Protein AF-A0A956XNQ0-F1 (afdb_monomer_lite)

Foldseek 3Di:
DADPDPCRVVCPPWAAEEEEADVFQLQQVVCVVVQVRVVVVVHHYAAEYQYPDQQQVCVVQFDWAPLDPSFKIWAALRHDPVPPPPPDNRNVVNVCCCPVVVDTGTYIYGYNDDPVVVVVNVVSVCVVRVGPYYHYTYPD

Radius of gyration: 14.55 Å; chains: 1; bounding box: 33×26×43 Å

Structure (mmCIF, N/CA/C/O backbone):
data_AF-A0A956XNQ0-F1
#
_entry.id   AF-A0A956XNQ0-F1
#
loop_
_atom_site.group_PDB
_atom_site.id
_atom_site.type_symbol
_atom_site.label_atom_id
_atom_site.label_alt_id
_atom_site.label_comp_id
_atom_site.label_asym_id
_atom_site.label_entity_id
_atom_site.label_seq_id
_atom_site.pdbx_PDB_ins_code
_atom_site.Cartn_x
_atom_site.Cartn_y
_atom_site.Cartn_z
_atom_site.occupancy
_atom_site.B_iso_or_equiv
_atom_site.auth_seq_id
_atom_site.auth_comp_id
_atom_site.auth_asym_id
_atom_site.auth_atom_id
_atom_site.pdbx_PDB_model_num
ATOM 1 N N . MET A 1 1 ? -17.452 -11.637 11.130 1.00 64.81 1 MET A N 1
ATOM 2 C CA . MET A 1 1 ? -16.095 -12.210 11.296 1.00 64.81 1 MET A CA 1
ATOM 3 C C . MET A 1 1 ? -15.346 -11.335 12.304 1.00 64.81 1 MET A C 1
ATOM 5 O O . MET A 1 1 ? -15.755 -10.192 12.456 1.00 64.81 1 MET A O 1
ATOM 9 N N . GLN A 1 2 ? -14.355 -11.842 13.045 1.00 78.75 2 GLN A N 1
ATOM 10 C CA . GLN A 1 2 ? -13.576 -11.044 14.010 1.00 78.75 2 GLN A CA 1
ATOM 11 C C . GLN A 1 2 ? -12.084 -11.262 13.762 1.00 78.75 2 GLN A C 1
ATOM 13 O O . GLN A 1 2 ? -11.665 -12.387 13.481 1.00 78.75 2 GLN A O 1
ATOM 18 N N . LEU A 1 3 ? -11.287 -10.201 13.893 1.00 85.31 3 LEU A N 1
ATOM 19 C CA . LEU A 1 3 ? -9.837 -10.286 13.813 1.00 85.31 3 LEU A CA 1
ATOM 20 C C . LEU A 1 3 ? -9.285 -10.976 15.070 1.00 85.31 3 LEU A C 1
ATOM 22 O O . LEU A 1 3 ? -9.378 -10.449 16.177 1.00 85.31 3 LEU A O 1
ATOM 26 N N . ASN A 1 4 ? -8.693 -12.159 14.908 1.00 85.88 4 ASN A N 1
ATOM 27 C CA . ASN A 1 4 ? -8.096 -12.915 16.013 1.00 85.88 4 ASN A CA 1
ATOM 28 C C . ASN A 1 4 ? -6.640 -12.482 16.273 1.00 85.88 4 ASN A C 1
ATOM 30 O O . ASN A 1 4 ? -5.714 -13.286 16.188 1.00 85.88 4 ASN A O 1
ATOM 34 N N . LEU A 1 5 ? -6.436 -11.187 16.526 1.00 86.69 5 LEU A N 1
ATOM 35 C CA . LEU A 1 5 ? -5.132 -10.599 16.838 1.00 86.69 5 LEU A CA 1
ATOM 36 C C . LEU A 1 5 ? -5.194 -9.828 18.164 1.00 86.69 5 LEU A C 1
ATOM 38 O O . LEU A 1 5 ? -6.226 -9.225 18.468 1.00 86.69 5 LEU A O 1
ATOM 42 N N . PRO A 1 6 ? -4.086 -9.758 18.931 1.00 87.94 6 PRO A N 1
ATOM 43 C CA . PRO A 1 6 ? -4.048 -9.054 20.219 1.00 87.94 6 PRO A CA 1
ATOM 44 C C . PRO A 1 6 ? -4.276 -7.538 20.098 1.00 87.94 6 PRO A C 1
ATOM 46 O O . PRO A 1 6 ? -4.454 -6.860 21.105 1.00 87.94 6 PRO A O 1
ATOM 49 N N . ILE A 1 7 ? -4.320 -7.010 18.873 1.00 86.38 7 ILE A N 1
ATOM 50 C CA . ILE A 1 7 ? -4.606 -5.608 18.558 1.00 86.38 7 ILE A CA 1
ATOM 51 C C . ILE A 1 7 ? -6.083 -5.335 18.240 1.00 86.38 7 ILE A C 1
ATOM 53 O O . ILE A 1 7 ? -6.424 -4.188 17.991 1.00 86.38 7 ILE A O 1
ATOM 57 N N . ASN A 1 8 ? -6.974 -6.339 18.239 1.00 88.81 8 ASN A N 1
ATOM 58 C CA . ASN A 1 8 ? -8.366 -6.159 17.791 1.00 88.81 8 ASN A CA 1
ATOM 59 C C . ASN A 1 8 ? -9.101 -5.026 18.532 1.00 88.81 8 ASN A C 1
ATOM 61 O O . ASN A 1 8 ? -9.824 -4.258 17.910 1.00 88.81 8 ASN A O 1
ATOM 65 N N . HIS A 1 9 ? -8.865 -4.887 19.839 1.00 90.88 9 HIS A N 1
ATOM 66 C CA . HIS A 1 9 ? -9.449 -3.822 20.660 1.00 90.88 9 HIS A CA 1
ATOM 67 C C . HIS A 1 9 ? -8.988 -2.409 20.250 1.00 90.88 9 HIS A C 1
ATOM 69 O O . HIS A 1 9 ? -9.701 -1.437 20.468 1.00 90.88 9 HIS A O 1
ATOM 75 N N . LEU A 1 10 ? -7.811 -2.279 19.627 1.00 91.81 10 LEU A N 1
ATOM 76 C CA . LEU A 1 10 ? -7.302 -1.000 19.119 1.00 91.81 10 LEU A CA 1
ATOM 77 C C . LEU A 1 10 ? -7.986 -0.581 17.812 1.00 91.81 10 LEU A C 1
ATOM 79 O O . LEU A 1 10 ? -7.907 0.585 17.442 1.00 91.81 10 LEU A O 1
ATOM 83 N N . LEU A 1 11 ? -8.641 -1.521 17.123 1.00 92.94 11 LEU A N 1
ATOM 84 C CA . LEU A 1 11 ? -9.247 -1.313 15.807 1.00 92.94 11 LEU A CA 1
ATOM 85 C C . LEU A 1 11 ? -10.764 -1.086 15.866 1.00 92.94 11 LEU A C 1
ATOM 87 O O . LEU A 1 11 ? -11.403 -0.938 14.826 1.00 92.94 11 LEU A O 1
ATOM 91 N N . GLU A 1 12 ? -11.362 -1.073 17.062 1.00 91.44 12 GLU A N 1
ATOM 92 C CA . GLU A 1 12 ? -12.821 -0.983 17.239 1.00 91.44 12 GLU A CA 1
ATOM 93 C C . GLU A 1 12 ? -13.408 0.269 16.567 1.00 91.44 12 GLU A C 1
ATOM 95 O O . GLU A 1 12 ? -14.406 0.181 15.849 1.00 91.44 12 GLU A O 1
ATOM 100 N N . ASN A 1 13 ? -12.730 1.409 16.733 1.00 94.31 13 ASN A N 1
ATOM 101 C CA . ASN A 1 13 ? -13.150 2.713 16.212 1.00 94.31 13 ASN A CA 1
ATOM 102 C C . ASN A 1 13 ? -12.468 3.104 14.888 1.00 94.31 13 ASN A C 1
ATOM 104 O O . ASN A 1 13 ? -12.679 4.213 14.405 1.00 94.31 13 ASN A O 1
ATOM 108 N N . SER A 1 14 ? -11.629 2.234 14.323 1.00 96.12 14 SER A N 1
ATOM 109 C CA . SER A 1 14 ? -10.947 2.475 13.047 1.00 96.12 14 SER A CA 1
ATOM 110 C C . SER A 1 14 ? -11.924 2.326 11.891 1.00 96.12 14 SER A C 1
ATOM 112 O O . SER A 1 14 ? -12.624 1.321 11.846 1.00 96.12 14 SER A O 1
ATOM 114 N N . GLU A 1 15 ? -11.964 3.249 10.934 1.00 97.12 15 GLU A N 1
ATOM 115 C CA . GLU A 1 15 ? -12.881 3.179 9.785 1.00 97.12 15 GLU A CA 1
ATOM 116 C C . GLU A 1 15 ? -12.138 3.122 8.448 1.00 97.12 15 GLU A C 1
ATOM 118 O O . GLU A 1 15 ? -12.482 2.309 7.589 1.00 97.12 15 GLU A O 1
ATOM 123 N N . ASN A 1 16 ? -11.096 3.939 8.283 1.00 98.44 16 ASN A N 1
ATOM 124 C CA . ASN A 1 16 ? -10.249 3.994 7.094 1.00 98.44 16 ASN A CA 1
ATOM 125 C C . ASN A 1 16 ? -8.839 3.524 7.446 1.00 98.44 16 ASN A C 1
ATOM 127 O O . ASN A 1 16 ? -8.040 4.257 8.029 1.00 98.44 16 ASN A O 1
ATOM 131 N N . ILE A 1 17 ? -8.539 2.285 7.075 1.00 98.56 17 ILE A N 1
ATOM 132 C CA . ILE A 1 17 ? -7.354 1.559 7.520 1.00 98.56 17 ILE A CA 1
ATOM 133 C C . ILE A 1 17 ? -6.391 1.396 6.350 1.00 98.56 17 ILE A C 1
ATOM 135 O O . ILE A 1 17 ? -6.776 0.910 5.289 1.00 98.56 17 ILE A O 1
ATOM 139 N N . LEU A 1 18 ? -5.126 1.753 6.550 1.00 98.69 18 LEU A N 1
ATOM 140 C CA . LEU A 1 18 ? -4.042 1.437 5.627 1.00 98.69 18 LEU A CA 1
ATOM 141 C C . LEU A 1 18 ? -3.249 0.251 6.168 1.00 98.69 18 LEU A C 1
ATOM 143 O O . LEU A 1 18 ? -2.708 0.321 7.270 1.00 98.69 18 LEU A O 1
ATOM 147 N N . ILE A 1 19 ? -3.147 -0.820 5.386 1.00 98.00 19 ILE A N 1
ATOM 148 C CA . ILE A 1 19 ? -2.236 -1.934 5.659 1.00 98.00 19 ILE A CA 1
ATOM 149 C C . ILE A 1 19 ? -1.032 -1.776 4.736 1.00 98.00 19 ILE A C 1
ATOM 151 O O . ILE A 1 19 ? -1.190 -1.810 3.515 1.00 98.00 19 ILE A O 1
ATOM 155 N N . ALA A 1 20 ? 0.157 -1.596 5.306 1.00 98.12 20 ALA A N 1
ATOM 156 C CA . ALA A 1 20 ? 1.377 -1.361 4.544 1.00 98.12 20 ALA A CA 1
ATOM 157 C C . ALA A 1 20 ? 2.452 -2.415 4.836 1.00 98.12 20 ALA A C 1
ATOM 159 O O . ALA A 1 20 ? 2.805 -2.637 5.994 1.00 98.12 20 ALA A O 1
ATOM 160 N N . GLY A 1 21 ? 2.997 -3.029 3.783 1.00 97.50 21 GLY A N 1
ATOM 161 C CA . GLY A 1 21 ? 4.207 -3.849 3.880 1.00 97.50 21 GLY A CA 1
ATOM 162 C C . GLY A 1 21 ? 5.436 -2.981 4.178 1.00 97.50 21 GLY A C 1
ATOM 163 O O . GLY A 1 21 ? 5.703 -2.028 3.442 1.00 97.50 21 GLY A O 1
ATOM 164 N N . ALA A 1 22 ? 6.149 -3.266 5.270 1.00 94.12 22 ALA A N 1
ATOM 165 C CA . ALA A 1 22 ? 7.154 -2.374 5.853 1.00 94.12 22 ALA A CA 1
ATOM 166 C C . ALA A 1 22 ? 8.609 -2.749 5.520 1.00 94.12 22 ALA A C 1
ATOM 168 O O . ALA A 1 22 ? 9.438 -1.851 5.359 1.00 94.12 22 ALA A O 1
ATOM 169 N N . GLY A 1 23 ? 8.928 -4.037 5.389 1.00 87.75 23 GLY A N 1
ATOM 170 C CA . GLY A 1 23 ? 10.212 -4.526 4.876 1.00 87.75 23 GLY A CA 1
ATOM 171 C C . GLY A 1 23 ? 10.301 -4.410 3.354 1.00 87.75 23 GLY A C 1
ATOM 172 O O . GLY A 1 23 ? 11.385 -4.226 2.797 1.00 87.75 23 GLY A O 1
ATOM 173 N N . GLY A 1 24 ? 9.144 -4.408 2.695 1.00 86.25 24 GLY A N 1
ATOM 174 C CA . GLY A 1 24 ? 8.968 -4.217 1.266 1.00 86.25 24 GLY A CA 1
ATOM 175 C C . GLY A 1 24 ? 8.689 -5.533 0.580 1.00 86.25 24 GLY A C 1
ATOM 176 O O . GLY A 1 24 ? 7.900 -6.329 1.075 1.00 86.25 24 GLY A O 1
ATOM 177 N N . GLY A 1 25 ? 9.321 -5.816 -0.557 1.00 89.00 25 GLY A N 1
ATOM 178 C CA . GLY A 1 25 ? 9.278 -7.198 -1.014 1.00 89.00 25 GLY A CA 1
ATOM 179 C C . GLY A 1 25 ? 7.857 -7.661 -1.398 1.00 89.00 25 GLY A C 1
ATOM 180 O O . GLY A 1 25 ? 7.150 -7.014 -2.177 1.00 89.00 25 GLY A O 1
ATOM 181 N N . PHE A 1 26 ? 7.452 -8.768 -0.772 1.00 93.62 26 PHE A N 1
ATOM 182 C CA . PHE A 1 26 ? 6.113 -9.359 -0.818 1.00 93.62 26 PHE A CA 1
ATOM 183 C C . PHE A 1 26 ? 5.324 -9.147 0.491 1.00 93.62 26 PHE A C 1
ATOM 185 O O . PHE A 1 26 ? 4.292 -9.786 0.680 1.00 93.62 26 PHE A O 1
ATOM 192 N N . ASP A 1 27 ? 5.752 -8.257 1.387 1.00 95.56 27 ASP A N 1
ATOM 193 C CA . ASP A 1 27 ? 5.136 -8.084 2.713 1.00 95.56 27 ASP A CA 1
ATOM 194 C C . ASP A 1 27 ? 3.649 -7.732 2.650 1.00 95.56 27 ASP A C 1
ATOM 196 O O . ASP A 1 27 ? 2.857 -8.171 3.485 1.00 95.56 27 ASP A O 1
ATOM 2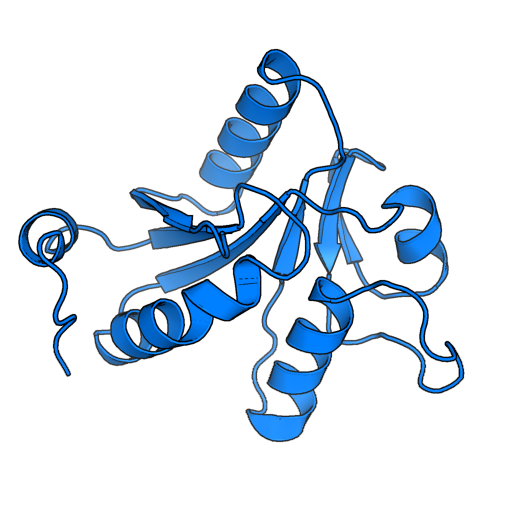00 N N . VAL A 1 28 ? 3.232 -6.992 1.618 1.00 95.69 28 VAL A N 1
ATOM 201 C CA . VAL A 1 28 ? 1.815 -6.677 1.382 1.00 95.69 28 VAL A CA 1
ATOM 202 C C . VAL A 1 28 ? 0.932 -7.935 1.309 1.00 95.69 28 VAL A C 1
ATOM 204 O O . VAL A 1 28 ? -0.221 -7.903 1.739 1.00 95.69 28 VAL A O 1
ATOM 207 N N . PHE A 1 29 ? 1.466 -9.075 0.848 1.00 96.56 29 PHE A N 1
ATOM 208 C CA . PHE A 1 29 ? 0.725 -10.340 0.791 1.00 96.56 29 PHE A CA 1
ATOM 209 C C . PHE A 1 29 ? 0.451 -10.916 2.181 1.00 96.56 29 PHE A C 1
ATOM 211 O O . PHE A 1 29 ? -0.615 -11.492 2.407 1.00 96.56 29 PHE A O 1
ATOM 218 N N . CYS A 1 30 ? 1.367 -10.725 3.132 1.00 94.81 30 CYS A N 1
ATOM 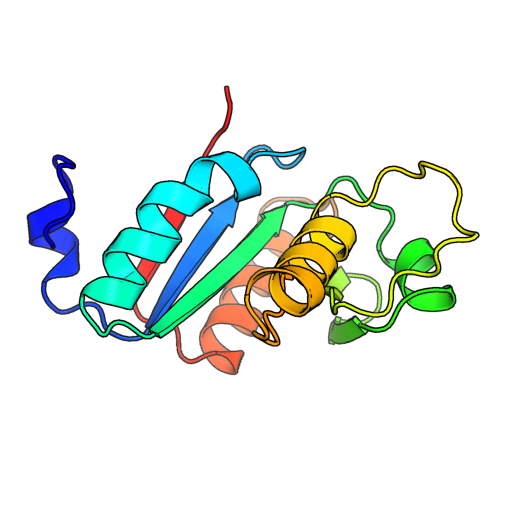219 C CA . CYS A 1 30 ? 1.180 -11.140 4.521 1.00 94.81 30 CYS A CA 1
ATOM 220 C C . CYS A 1 30 ? 0.012 -10.388 5.183 1.00 94.81 30 CYS A C 1
ATOM 222 O O . CYS A 1 30 ? -0.625 -10.911 6.096 1.00 94.81 30 CYS A O 1
ATOM 224 N N . GLY A 1 31 ? -0.319 -9.191 4.686 1.00 95.00 31 GLY A N 1
ATOM 225 C CA . GLY A 1 31 ? -1.460 -8.396 5.136 1.00 95.00 31 GLY A CA 1
ATOM 226 C C . GLY A 1 31 ? -2.824 -8.863 4.612 1.00 95.00 31 GLY A C 1
ATOM 227 O O . GLY A 1 31 ? -3.846 -8.444 5.154 1.00 95.00 31 GLY A O 1
ATOM 228 N N . LEU A 1 32 ? -2.885 -9.737 3.599 1.00 96.31 32 LEU A N 1
ATOM 229 C CA . LEU A 1 32 ? -4.148 -10.098 2.937 1.00 96.31 32 LEU A CA 1
ATOM 230 C C . LEU A 1 32 ? -5.195 -10.745 3.861 1.00 96.31 32 LEU A C 1
ATOM 232 O O . LEU A 1 32 ? -6.358 -10.346 3.787 1.00 96.31 32 LEU A O 1
ATOM 236 N N . PRO A 1 33 ? -4.856 -11.681 4.772 1.00 95.00 33 PRO A N 1
ATOM 237 C CA . PRO A 1 33 ? -5.847 -12.220 5.705 1.00 95.00 33 PRO A CA 1
ATOM 238 C C . PRO A 1 33 ? -6.481 -11.136 6.593 1.00 95.00 33 PRO A C 1
ATOM 240 O O . PRO A 1 33 ? -7.683 -11.173 6.861 1.00 95.00 33 PRO A O 1
ATOM 243 N N . ILE A 1 34 ? -5.686 -10.145 7.013 1.00 95.12 34 ILE A N 1
ATOM 244 C CA . ILE A 1 34 ? -6.146 -9.001 7.813 1.00 95.12 34 ILE A CA 1
ATOM 245 C C . ILE A 1 34 ? -7.022 -8.086 6.952 1.00 95.12 34 ILE A C 1
ATOM 247 O O . ILE A 1 34 ? -8.110 -7.714 7.385 1.00 95.12 34 ILE A O 1
ATOM 251 N N . TYR A 1 35 ? -6.590 -7.790 5.721 1.00 97.31 35 TYR A N 1
ATOM 252 C CA . TYR A 1 35 ? -7.348 -7.012 4.739 1.00 97.31 35 TYR A CA 1
ATOM 253 C C . TYR A 1 35 ? -8.760 -7.568 4.543 1.00 97.31 35 TYR A C 1
ATOM 255 O O . TYR A 1 35 ? -9.737 -6.844 4.729 1.00 97.31 35 TYR A O 1
ATOM 263 N N . PHE A 1 36 ? -8.878 -8.863 4.233 1.00 96.62 36 PHE A N 1
ATOM 264 C CA . PHE A 1 36 ? -10.178 -9.495 4.009 1.00 96.62 36 PHE A CA 1
ATOM 265 C C . PHE A 1 36 ? -11.036 -9.500 5.271 1.00 96.62 36 PHE A C 1
ATOM 267 O O . PHE A 1 36 ? -12.208 -9.147 5.209 1.00 96.62 36 PHE A O 1
ATOM 274 N N . THR A 1 37 ? -10.448 -9.817 6.428 1.00 95.88 37 THR A N 1
ATOM 275 C CA . THR A 1 37 ? -11.194 -9.841 7.694 1.00 95.88 37 THR A CA 1
ATOM 276 C C . THR A 1 37 ? -11.759 -8.461 8.042 1.00 95.88 37 THR A C 1
ATOM 278 O O . THR A 1 37 ? -12.918 -8.356 8.433 1.00 95.88 37 THR A O 1
ATOM 281 N N . LEU A 1 38 ? -10.973 -7.392 7.875 1.00 96.12 38 LEU A N 1
ATOM 282 C CA . LEU A 1 38 ? -11.416 -6.021 8.149 1.00 96.12 38 LEU A CA 1
ATOM 283 C C . LEU A 1 38 ? -12.460 -5.532 7.130 1.00 96.12 38 LEU A C 1
ATOM 285 O O . LEU A 1 38 ? -13.423 -4.870 7.518 1.00 96.12 38 LEU A O 1
ATOM 289 N N . ARG A 1 39 ? -12.328 -5.908 5.851 1.00 96.62 39 ARG A N 1
ATOM 290 C CA . ARG A 1 39 ? -13.346 -5.651 4.814 1.00 96.62 39 ARG A CA 1
ATOM 291 C C . ARG A 1 39 ? -14.670 -6.346 5.141 1.00 96.62 39 ARG A C 1
ATOM 293 O O . ARG A 1 39 ? -15.715 -5.705 5.088 1.00 96.62 39 ARG A O 1
ATOM 300 N N . ASP A 1 40 ? -14.629 -7.608 5.567 1.00 95.44 40 ASP A N 1
ATOM 301 C CA . ASP A 1 40 ? -15.810 -8.372 6.001 1.00 95.44 40 ASP A CA 1
ATOM 302 C C . ASP A 1 40 ? -16.452 -7.803 7.280 1.00 95.44 40 ASP A C 1
ATOM 304 O O . ASP A 1 40 ? -17.626 -8.049 7.563 1.00 95.44 40 ASP A O 1
ATOM 308 N N . MET A 1 41 ? -15.692 -7.034 8.064 1.00 94.12 41 MET A N 1
ATOM 309 C CA . MET A 1 41 ? -16.185 -6.257 9.206 1.00 94.12 41 MET A CA 1
ATOM 310 C C . MET A 1 41 ? -16.769 -4.891 8.799 1.00 94.12 41 MET A C 1
ATOM 312 O O . MET A 1 41 ? -17.195 -4.135 9.669 1.00 94.12 41 MET A O 1
ATOM 316 N N . GLY A 1 42 ? -16.811 -4.571 7.502 1.00 95.81 42 GLY A N 1
ATOM 317 C CA . GLY A 1 42 ? -17.376 -3.331 6.967 1.00 95.81 42 GLY A CA 1
ATOM 318 C C . GLY A 1 42 ? -16.426 -2.133 6.979 1.00 95.81 42 GLY A C 1
ATOM 319 O O . GLY A 1 42 ? -16.871 -1.021 6.703 1.00 95.81 42 GLY A O 1
ATOM 320 N N . LYS A 1 43 ? -15.137 -2.332 7.283 1.00 97.00 43 LYS A N 1
ATOM 321 C CA . LYS A 1 43 ? -14.140 -1.253 7.304 1.00 97.00 43 LYS A CA 1
ATOM 322 C C . LYS A 1 43 ? -13.666 -0.911 5.887 1.00 97.00 43 LYS A C 1
ATOM 324 O O . LYS A 1 43 ? -13.630 -1.770 4.999 1.00 97.00 43 LYS A O 1
ATOM 329 N N . ASN A 1 44 ? -13.259 0.339 5.674 1.00 98.19 44 ASN A N 1
ATOM 330 C CA . ASN A 1 44 ? -12.605 0.756 4.438 1.00 98.19 44 ASN A CA 1
ATOM 331 C C . ASN A 1 44 ? -11.105 0.472 4.545 1.00 98.19 44 ASN A C 1
ATOM 333 O O . ASN A 1 44 ? -10.418 1.070 5.370 1.00 98.19 44 ASN A O 1
ATOM 337 N N . VAL A 1 45 ? -10.592 -0.454 3.735 1.00 98.44 45 VAL A N 1
ATOM 338 C CA . VAL A 1 45 ? -9.213 -0.938 3.864 1.00 98.44 45 VAL A CA 1
ATOM 339 C C . VAL A 1 45 ? -8.447 -0.692 2.574 1.00 98.44 45 VAL A C 1
ATOM 341 O O . VAL A 1 45 ? -8.886 -1.087 1.495 1.00 98.44 45 VAL A O 1
ATOM 344 N N . HIS A 1 46 ? -7.282 -0.075 2.714 1.00 98.75 46 HIS A N 1
ATOM 345 C CA . HIS A 1 46 ? -6.345 0.248 1.646 1.00 98.75 46 HIS A CA 1
ATOM 346 C C . HIS A 1 46 ? -5.066 -0.564 1.816 1.00 98.75 46 HIS A C 1
ATOM 348 O O . HIS A 1 46 ? -4.687 -0.920 2.934 1.00 98.75 46 HIS A O 1
ATOM 354 N N . LEU A 1 47 ? -4.387 -0.835 0.706 1.00 98.69 47 LEU A N 1
ATOM 355 C CA . LEU A 1 47 ? -3.136 -1.585 0.686 1.00 98.69 47 LEU A CA 1
ATOM 356 C C . LEU A 1 47 ? -1.994 -0.688 0.217 1.00 98.69 47 LEU A C 1
ATOM 358 O O . LEU A 1 47 ? -2.144 0.063 -0.749 1.00 98.69 47 LEU A O 1
ATOM 362 N N . ALA A 1 48 ? -0.848 -0.800 0.881 1.00 98.38 48 ALA A N 1
ATOM 363 C CA . ALA A 1 48 ? 0.401 -0.191 0.461 1.00 98.38 48 ALA A CA 1
ATOM 364 C C . ALA A 1 48 ? 1.595 -1.140 0.640 1.00 98.38 48 ALA A C 1
ATOM 366 O O . ALA A 1 48 ? 1.524 -2.139 1.355 1.00 98.38 48 ALA A O 1
ATOM 367 N N . ASN A 1 49 ? 2.716 -0.811 0.007 1.00 97.62 49 ASN A N 1
ATOM 368 C CA . ASN A 1 49 ? 3.969 -1.536 0.149 1.00 97.62 49 ASN A CA 1
ATOM 369 C C . ASN A 1 49 ? 5.161 -0.582 0.039 1.00 97.62 49 ASN A C 1
ATOM 371 O O . ASN A 1 49 ? 5.174 0.325 -0.800 1.00 97.62 49 ASN A O 1
ATOM 375 N N . TYR A 1 50 ? 6.193 -0.810 0.847 1.00 96.69 50 TYR A N 1
ATOM 376 C CA . TYR A 1 50 ? 7.506 -0.219 0.617 1.00 96.69 50 TYR A CA 1
ATOM 377 C C . TYR A 1 50 ? 8.169 -0.914 -0.578 1.00 96.69 50 TYR A C 1
ATOM 379 O O . TYR A 1 50 ? 8.788 -1.967 -0.460 1.00 96.69 50 TYR A O 1
ATOM 387 N N . SER A 1 51 ? 7.963 -0.385 -1.779 1.00 95.06 51 SER A N 1
ATOM 388 C CA . SER A 1 51 ? 8.163 -1.177 -2.985 1.00 95.06 51 SER A CA 1
ATOM 389 C C . SER A 1 51 ? 9.637 -1.370 -3.332 1.00 95.06 51 SER A C 1
ATOM 391 O O . SER A 1 51 ? 10.461 -0.454 -3.269 1.00 95.06 51 SER A O 1
ATOM 393 N N . PHE A 1 52 ? 9.963 -2.587 -3.765 1.00 94.06 52 PHE A N 1
ATOM 394 C CA . PHE A 1 52 ? 11.242 -2.894 -4.413 1.00 94.06 52 PHE A CA 1
ATOM 395 C C . PHE A 1 52 ? 11.159 -2.769 -5.937 1.00 94.06 52 PHE A C 1
ATOM 397 O O . PHE A 1 52 ? 12.184 -2.834 -6.618 1.00 94.06 52 PHE A O 1
ATOM 404 N N . SER A 1 53 ? 9.952 -2.582 -6.470 1.00 92.12 53 SER A N 1
ATOM 405 C CA . SER A 1 53 ? 9.727 -2.336 -7.885 1.00 92.12 53 SER A CA 1
ATOM 406 C C . SER A 1 53 ? 10.302 -0.959 -8.258 1.00 92.12 53 SER A C 1
ATOM 408 O O . SER A 1 53 ? 10.146 0.003 -7.504 1.00 92.12 53 SER A O 1
ATOM 410 N N . PRO A 1 54 ? 10.975 -0.811 -9.409 1.00 89.94 54 PRO A N 1
ATOM 411 C CA . PRO A 1 54 ? 11.432 0.495 -9.873 1.00 89.94 54 PRO A CA 1
ATOM 412 C C . PRO A 1 54 ? 10.232 1.331 -10.350 1.00 89.94 54 PRO A C 1
ATOM 414 O O . PRO A 1 54 ? 9.790 1.173 -11.488 1.00 89.94 54 PRO A O 1
ATOM 417 N N . LEU A 1 55 ? 9.705 2.207 -9.481 1.00 91.31 55 LEU A N 1
ATOM 418 C CA . LEU A 1 55 ? 8.460 2.971 -9.696 1.00 91.31 55 LEU A CA 1
ATOM 419 C C . LEU A 1 55 ? 8.418 3.727 -11.031 1.00 91.31 55 LEU A C 1
ATOM 421 O O . LEU A 1 55 ? 7.414 3.666 -11.739 1.00 91.31 55 LEU A O 1
ATOM 425 N N . GLU A 1 56 ? 9.508 4.395 -11.407 1.00 87.06 56 GLU A N 1
ATOM 426 C CA . GLU A 1 56 ? 9.602 5.092 -12.697 1.00 87.06 56 GLU A CA 1
ATOM 427 C C . GLU A 1 56 ? 9.387 4.132 -13.868 1.00 87.06 56 GLU A C 1
ATOM 429 O O . GLU A 1 56 ? 8.626 4.416 -14.784 1.00 87.06 56 GLU A O 1
ATOM 434 N N . ILE A 1 57 ? 10.019 2.960 -13.809 1.00 86.44 57 ILE A N 1
ATOM 435 C CA . ILE A 1 57 ? 9.993 1.964 -14.875 1.00 86.44 57 ILE A CA 1
ATOM 436 C C . ILE A 1 57 ? 8.594 1.343 -14.982 1.00 86.44 57 ILE A C 1
ATOM 438 O O . ILE A 1 57 ? 8.047 1.309 -16.081 1.00 86.44 57 ILE A O 1
ATOM 442 N N . VAL A 1 58 ? 7.987 0.911 -13.867 1.00 87.81 58 VAL A N 1
ATOM 443 C CA . VAL A 1 58 ? 6.634 0.307 -13.877 1.00 87.81 58 VAL A CA 1
ATOM 444 C C . VAL A 1 58 ? 5.562 1.271 -14.379 1.00 87.81 58 VAL A C 1
ATOM 446 O O . VAL A 1 58 ? 4.640 0.846 -15.076 1.00 87.81 58 VAL A O 1
ATOM 449 N N . SER A 1 59 ? 5.715 2.569 -14.112 1.00 86.00 59 SER A N 1
ATOM 450 C CA . SER A 1 59 ? 4.758 3.596 -14.539 1.00 86.00 59 SER A CA 1
ATOM 451 C C . SER A 1 59 ? 4.722 3.793 -16.063 1.00 86.00 59 SER A C 1
ATOM 453 O O . SER A 1 59 ? 3.731 4.287 -16.588 1.00 86.00 59 SER A O 1
ATOM 455 N N . TYR A 1 60 ? 5.761 3.376 -16.802 1.00 85.56 60 TYR A N 1
ATOM 456 C CA . TYR A 1 60 ? 5.782 3.474 -18.270 1.00 85.56 60 TYR A CA 1
ATOM 457 C C . TYR A 1 60 ? 4.966 2.394 -18.986 1.00 85.56 60 TYR A C 1
ATOM 459 O O . TYR A 1 60 ? 4.594 2.583 -20.145 1.00 85.56 60 TYR A O 1
ATOM 467 N N . TYR A 1 61 ? 4.736 1.242 -18.356 1.00 83.06 61 TYR A N 1
ATOM 468 C CA . TYR A 1 61 ? 4.110 0.088 -19.017 1.00 83.06 61 TYR A CA 1
ATOM 469 C C . TYR A 1 61 ? 2.952 -0.531 -18.240 1.00 83.06 61 TYR A C 1
ATOM 471 O O . TYR A 1 61 ? 2.429 -1.561 -18.664 1.00 83.06 61 TYR A O 1
ATOM 479 N N . SER A 1 62 ? 2.550 0.063 -17.121 1.00 86.94 62 SER A N 1
ATOM 480 C CA . SER A 1 62 ? 1.371 -0.348 -16.368 1.00 86.94 62 SER A CA 1
ATOM 481 C C . SER A 1 62 ? 0.516 0.856 -16.008 1.00 86.94 62 SER A C 1
ATOM 483 O O . SER A 1 62 ? 0.995 1.988 -15.964 1.00 86.94 62 SER A O 1
ATOM 485 N N . GLU A 1 63 ? -0.769 0.606 -15.781 1.00 90.06 63 GLU A N 1
ATOM 486 C CA . GLU A 1 63 ? -1.670 1.636 -15.284 1.00 90.06 63 GLU A CA 1
ATOM 487 C C . GLU A 1 63 ? -1.363 1.927 -13.810 1.00 90.06 63 GLU A C 1
ATOM 489 O O . GLU A 1 63 ? -1.368 1.019 -12.972 1.00 90.06 63 GLU A O 1
ATOM 494 N N . VAL A 1 64 ? -1.108 3.199 -13.503 1.00 93.31 64 VAL A N 1
ATOM 495 C CA . VAL A 1 64 ? -0.833 3.665 -12.144 1.00 93.31 64 VAL A CA 1
ATOM 496 C C . VAL A 1 64 ? -1.580 4.962 -11.843 1.00 93.31 64 VAL A C 1
ATOM 498 O O . VAL A 1 64 ? -1.735 5.816 -12.716 1.00 93.31 64 VAL A O 1
ATOM 501 N N . ASP A 1 65 ? -2.004 5.130 -10.594 1.00 95.62 65 ASP A N 1
ATOM 502 C CA . ASP A 1 65 ? -2.322 6.445 -10.036 1.00 95.62 65 ASP A CA 1
ATOM 503 C C . ASP A 1 65 ? -1.033 7.105 -9.545 1.00 95.62 65 ASP A C 1
ATOM 505 O O . ASP A 1 65 ? -0.187 6.448 -8.943 1.00 95.62 65 ASP A O 1
ATOM 509 N N . VAL A 1 66 ? -0.870 8.408 -9.760 1.00 95.75 66 VAL A N 1
ATOM 510 C CA . VAL A 1 66 ? 0.330 9.137 -9.328 1.00 95.75 66 VAL A CA 1
ATOM 511 C C . VAL A 1 66 ? -0.060 10.158 -8.273 1.00 95.75 66 VAL A C 1
ATOM 513 O O . VAL A 1 66 ? -0.814 11.085 -8.558 1.00 95.75 66 VAL A O 1
ATOM 516 N N . LEU A 1 67 ? 0.477 10.000 -7.062 1.00 95.88 67 LEU A N 1
ATOM 517 C CA . LEU A 1 67 ? 0.333 10.987 -5.990 1.00 95.88 67 LEU A CA 1
ATOM 518 C C . LEU A 1 67 ? 1.608 11.829 -5.841 1.00 95.88 67 LEU A C 1
ATOM 520 O O . LEU A 1 67 ? 1.533 13.030 -5.595 1.00 95.88 67 LEU A O 1
ATOM 524 N N . ARG A 1 68 ? 2.778 11.222 -6.079 1.00 94.56 68 ARG A N 1
ATOM 525 C CA . ARG A 1 68 ? 4.062 11.915 -6.231 1.00 94.56 68 ARG A CA 1
ATOM 526 C C . ARG A 1 68 ? 4.882 11.232 -7.317 1.00 94.56 68 ARG A C 1
ATOM 528 O O . ARG A 1 68 ? 5.174 10.041 -7.208 1.00 94.56 68 ARG A O 1
ATOM 535 N N . ASP A 1 69 ? 5.246 11.991 -8.344 1.00 91.69 69 ASP A N 1
ATOM 536 C CA . ASP A 1 69 ? 5.917 11.469 -9.537 1.00 91.69 69 ASP A CA 1
ATOM 537 C C . ASP A 1 69 ? 7.167 10.646 -9.186 1.00 91.69 69 ASP A C 1
ATOM 539 O O . ASP A 1 69 ? 8.008 11.092 -8.404 1.00 91.69 69 ASP A O 1
ATOM 543 N N . GLY A 1 70 ? 7.219 9.409 -9.691 1.00 88.38 70 GLY A N 1
ATOM 544 C CA . GLY A 1 70 ? 8.285 8.428 -9.438 1.00 88.38 70 GLY A CA 1
ATOM 545 C C . GLY A 1 70 ? 8.465 7.956 -7.984 1.00 88.38 70 GLY A C 1
ATOM 546 O O . GLY A 1 70 ? 9.338 7.129 -7.723 1.00 88.38 70 GLY A O 1
ATOM 547 N N . LEU A 1 71 ? 7.671 8.454 -7.031 1.00 94.69 71 LEU A N 1
ATOM 548 C CA . LEU A 1 71 ? 7.960 8.343 -5.595 1.00 94.69 71 LEU A CA 1
ATOM 549 C C . LEU A 1 71 ? 6.821 7.747 -4.761 1.00 94.69 71 LEU A C 1
ATOM 551 O O . LEU A 1 71 ? 7.083 7.014 -3.806 1.00 94.69 71 LEU A O 1
ATOM 555 N N . LEU A 1 72 ? 5.574 8.058 -5.114 1.00 97.25 72 LEU A N 1
ATOM 556 C CA . LEU A 1 72 ? 4.373 7.521 -4.485 1.00 97.25 72 LEU A CA 1
ATOM 557 C C . LEU A 1 72 ? 3.303 7.317 -5.554 1.00 97.25 72 LEU A C 1
ATOM 559 O O . LEU A 1 72 ? 2.706 8.279 -6.047 1.00 97.25 72 LEU A O 1
ATOM 563 N N . VAL A 1 73 ? 3.080 6.058 -5.918 1.00 97.19 73 VAL A N 1
ATOM 564 C CA . VAL A 1 73 ? 2.170 5.680 -7.006 1.00 97.19 73 VAL A CA 1
ATOM 565 C C . VAL A 1 73 ? 1.290 4.503 -6.587 1.00 97.19 73 VAL A C 1
ATOM 567 O O . VAL A 1 73 ? 1.687 3.698 -5.752 1.00 97.19 73 VAL A O 1
ATOM 570 N N . GLY A 1 74 ? 0.089 4.396 -7.138 1.00 97.19 74 GLY A N 1
ATOM 571 C CA . GLY A 1 74 ? -0.853 3.311 -6.895 1.00 97.19 74 GLY A CA 1
ATOM 572 C C . GLY A 1 74 ? -0.906 2.364 -8.082 1.00 97.19 74 GLY A C 1
ATOM 573 O O . GLY A 1 74 ? -1.361 2.759 -9.148 1.00 97.19 74 GLY A O 1
ATOM 574 N N . ALA A 1 75 ? -0.463 1.120 -7.918 1.00 95.75 75 ALA A N 1
ATOM 575 C CA . ALA A 1 75 ? -0.555 0.110 -8.966 1.00 95.75 75 ALA A CA 1
ATOM 576 C C . ALA A 1 75 ? -2.014 -0.306 -9.209 1.00 95.75 75 ALA A C 1
ATOM 578 O O . ALA A 1 75 ? -2.736 -0.604 -8.251 1.00 95.75 75 ALA A O 1
ATOM 579 N N . LYS A 1 76 ? -2.419 -0.368 -10.484 1.00 95.44 76 LYS A N 1
ATOM 580 C CA . LYS A 1 76 ? -3.717 -0.892 -10.932 1.00 95.44 76 LYS A CA 1
ATOM 581 C C . LYS A 1 76 ? -3.569 -2.195 -11.720 1.00 95.44 76 LYS A C 1
ATOM 583 O O . LYS A 1 76 ? -2.470 -2.626 -12.067 1.00 95.44 76 LYS A O 1
ATOM 588 N N . ALA A 1 77 ? -4.704 -2.810 -12.047 1.00 90.94 77 ALA A N 1
ATOM 589 C CA . ALA A 1 77 ? -4.791 -4.114 -12.699 1.00 90.94 77 ALA A CA 1
ATOM 590 C C . ALA A 1 77 ? -4.213 -4.176 -14.131 1.00 90.94 77 ALA A C 1
ATOM 592 O O . ALA A 1 77 ? -4.057 -5.269 -14.678 1.00 90.94 77 ALA A O 1
ATOM 593 N N . GLY A 1 78 ? -3.873 -3.035 -14.741 1.00 86.88 78 GLY A N 1
ATOM 594 C CA . GLY A 1 78 ? -3.382 -2.904 -16.117 1.00 86.88 78 GLY A CA 1
ATOM 595 C C . GLY A 1 78 ? -1.949 -3.398 -16.364 1.00 86.88 78 GLY A C 1
ATOM 596 O O . GLY A 1 78 ? -1.195 -2.728 -17.066 1.00 86.88 78 GLY A O 1
ATOM 597 N N . VAL A 1 79 ? -1.547 -4.543 -15.802 1.00 84.44 79 VAL A N 1
ATOM 598 C CA . VAL A 1 79 ? -0.226 -5.153 -16.038 1.00 84.44 79 VAL A CA 1
ATOM 599 C C . VAL A 1 79 ? -0.260 -6.021 -17.307 1.00 84.44 79 VAL A C 1
ATOM 601 O O . VAL A 1 79 ? -0.953 -7.047 -17.320 1.00 84.44 79 VAL A O 1
ATOM 604 N N . PRO A 1 80 ? 0.495 -5.686 -18.376 1.00 80.38 80 PRO A N 1
ATOM 605 C CA . PRO A 1 80 ? 0.446 -6.430 -19.633 1.00 80.38 80 PRO A CA 1
ATOM 606 C C . PRO A 1 80 ? 0.908 -7.884 -19.475 1.00 80.38 80 PRO A C 1
ATOM 608 O O . PRO A 1 80 ? 1.989 -8.142 -18.959 1.00 80.38 80 PRO A O 1
ATOM 611 N N . TYR A 1 81 ? 0.167 -8.850 -20.028 1.00 72.94 81 TYR A N 1
ATOM 612 C CA . TYR A 1 81 ? 0.559 -10.273 -20.015 1.00 72.94 81 TYR A CA 1
ATOM 613 C C . TYR A 1 81 ? 1.907 -10.563 -20.692 1.00 72.94 81 TYR A C 1
ATOM 615 O O . TYR A 1 81 ? 2.577 -11.533 -20.355 1.00 72.94 81 TYR A O 1
ATOM 623 N N . LYS A 1 82 ? 2.311 -9.724 -21.655 1.00 71.44 82 LYS A N 1
ATOM 624 C CA . LYS A 1 82 ? 3.612 -9.835 -22.333 1.00 71.44 82 LYS A CA 1
ATOM 625 C C . LYS A 1 82 ? 4.775 -9.338 -21.471 1.00 71.44 82 LYS A C 1
ATOM 627 O O . LYS A 1 82 ? 5.926 -9.577 -21.833 1.00 71.44 82 LYS A O 1
ATOM 632 N N . PHE A 1 83 ? 4.493 -8.648 -20.363 1.00 67.81 83 PHE A N 1
ATOM 633 C CA . PHE A 1 83 ? 5.501 -8.262 -19.389 1.00 67.81 83 PHE A CA 1
ATOM 634 C C . PHE A 1 83 ? 5.907 -9.514 -18.605 1.00 67.81 83 PHE A C 1
ATOM 636 O O . PHE A 1 83 ? 5.276 -9.929 -17.637 1.00 67.81 83 PHE A O 1
ATOM 643 N N . ASN A 1 84 ? 6.914 -10.197 -19.137 1.00 55.91 84 ASN A N 1
ATOM 644 C CA . ASN A 1 84 ? 7.318 -11.524 -18.712 1.00 55.91 84 ASN A CA 1
ATOM 645 C C . ASN A 1 84 ? 8.036 -11.431 -17.351 1.00 55.91 84 ASN A C 1
ATOM 647 O O . ASN A 1 84 ? 9.189 -11.018 -17.300 1.00 55.91 84 ASN A O 1
ATOM 651 N N . HIS A 1 85 ? 7.365 -11.820 -16.263 1.00 59.94 85 HIS A N 1
ATOM 652 C CA . HIS A 1 85 ? 7.969 -12.172 -14.963 1.00 59.94 85 HIS A CA 1
ATOM 653 C C . HIS A 1 85 ? 8.848 -11.102 -14.278 1.00 59.94 85 HIS A C 1
ATOM 655 O O . HIS A 1 85 ? 9.650 -11.435 -13.405 1.00 59.94 85 HIS A O 1
ATOM 661 N N . GLY A 1 86 ? 8.712 -9.822 -14.635 1.00 76.75 86 GLY A N 1
ATOM 662 C CA . GLY A 1 86 ? 9.399 -8.748 -13.919 1.00 76.75 86 GLY A CA 1
ATOM 663 C C . GLY A 1 86 ? 8.903 -8.641 -12.476 1.00 76.75 86 GLY A C 1
ATOM 664 O O . GLY A 1 86 ? 7.737 -8.922 -12.195 1.00 76.75 86 GLY A O 1
ATOM 665 N N . TYR A 1 87 ? 9.788 -8.242 -11.566 1.00 88.38 87 TYR A N 1
ATOM 666 C CA . TYR A 1 87 ? 9.448 -8.010 -10.167 1.00 88.38 87 TYR A CA 1
ATOM 667 C C . TYR A 1 87 ? 8.442 -6.850 -10.064 1.00 88.38 87 TYR A C 1
ATOM 669 O O . TYR A 1 87 ? 8.828 -5.692 -10.211 1.00 88.38 87 TYR A O 1
ATOM 677 N N . PHE A 1 88 ? 7.157 -7.172 -9.878 1.00 92.44 88 PHE A N 1
ATOM 678 C CA . PHE A 1 88 ? 6.085 -6.190 -9.687 1.00 92.44 88 PHE A CA 1
ATOM 679 C C . PHE A 1 88 ? 4.906 -6.762 -8.868 1.00 92.44 88 PHE A C 1
ATOM 681 O O . PHE A 1 88 ? 3.783 -6.870 -9.375 1.00 92.44 88 PHE A O 1
ATOM 688 N N . PRO A 1 89 ? 5.160 -7.212 -7.622 1.00 94.12 89 PRO A N 1
ATOM 689 C CA . PRO A 1 89 ? 4.156 -7.866 -6.784 1.00 94.12 89 PRO A CA 1
ATOM 690 C C . PRO A 1 89 ? 2.856 -7.069 -6.652 1.00 94.12 89 PRO A C 1
ATOM 692 O O . PRO A 1 89 ? 1.773 -7.647 -6.695 1.00 94.12 89 PRO A O 1
ATOM 695 N N . GLU A 1 90 ? 2.959 -5.750 -6.527 1.00 95.94 90 GLU A N 1
ATOM 696 C CA . GLU A 1 90 ? 1.828 -4.858 -6.288 1.00 95.94 90 GLU A CA 1
ATOM 697 C C . GLU A 1 90 ? 0.878 -4.798 -7.489 1.00 95.94 90 GLU A C 1
ATOM 699 O O . GLU A 1 90 ? -0.336 -4.943 -7.332 1.00 95.94 90 GLU A O 1
ATOM 704 N N . GLY A 1 91 ? 1.422 -4.674 -8.703 1.00 94.94 91 GLY A N 1
ATOM 705 C CA . GLY A 1 91 ? 0.626 -4.703 -9.929 1.00 94.94 91 GLY A CA 1
ATOM 706 C C . GLY A 1 91 ? -0.033 -6.060 -10.167 1.00 94.94 91 GLY A C 1
ATOM 707 O O . GLY A 1 91 ? -1.209 -6.123 -10.528 1.00 94.94 91 GLY A O 1
ATOM 708 N N . TYR A 1 92 ? 0.681 -7.164 -9.915 1.00 94.44 92 TYR A N 1
ATOM 709 C CA . TYR A 1 92 ? 0.085 -8.498 -10.033 1.00 94.44 92 TYR A CA 1
ATOM 710 C C . TYR A 1 92 ? -0.999 -8.754 -8.989 1.00 94.44 92 TYR A C 1
ATOM 712 O O . TYR A 1 92 ? -1.991 -9.407 -9.309 1.00 94.44 92 TYR A O 1
ATOM 720 N N . LEU A 1 93 ? -0.841 -8.228 -7.773 1.00 96.31 93 LEU A N 1
ATOM 721 C CA . LEU A 1 93 ? -1.869 -8.304 -6.742 1.00 96.31 93 LEU A CA 1
ATOM 722 C C . LEU A 1 93 ? -3.119 -7.517 -7.155 1.00 96.31 93 LEU A C 1
ATOM 724 O O . LEU A 1 93 ? -4.219 -8.062 -7.093 1.00 96.31 93 LEU A O 1
ATOM 728 N N . SER A 1 94 ? -2.958 -6.286 -7.652 1.00 96.94 94 SER A N 1
ATOM 729 C CA . SER A 1 94 ? -4.076 -5.494 -8.187 1.00 96.94 94 SER A CA 1
ATOM 730 C C . SER A 1 94 ? -4.786 -6.214 -9.342 1.00 96.94 94 SER A C 1
ATOM 732 O O . SER A 1 94 ? -6.014 -6.310 -9.370 1.00 96.94 94 SER A O 1
ATOM 734 N N . ARG A 1 95 ? -4.022 -6.817 -10.263 1.00 95.06 95 ARG A N 1
ATOM 735 C CA . ARG A 1 95 ? -4.581 -7.625 -11.356 1.00 95.06 95 ARG A CA 1
ATOM 736 C C . ARG A 1 95 ? -5.340 -8.846 -10.843 1.00 95.06 95 ARG A C 1
ATOM 738 O O . ARG A 1 95 ? -6.429 -9.124 -11.333 1.00 95.06 95 ARG A O 1
ATOM 745 N N . TRP A 1 96 ? -4.803 -9.555 -9.852 1.00 96.50 96 TRP A N 1
ATOM 746 C CA . TRP A 1 96 ? -5.479 -10.700 -9.242 1.00 96.50 96 TRP A CA 1
ATOM 747 C C . TRP A 1 96 ? -6.811 -10.296 -8.597 1.00 96.50 96 TRP A C 1
ATOM 749 O O . TRP A 1 96 ? -7.806 -10.991 -8.799 1.00 96.50 96 TRP A O 1
ATOM 759 N N . PHE A 1 97 ? -6.872 -9.154 -7.899 1.00 97.94 97 PHE A N 1
ATOM 760 C CA . PHE A 1 97 ? -8.140 -8.614 -7.395 1.00 97.94 97 PHE A CA 1
ATOM 761 C C . PHE A 1 97 ? -9.139 -8.390 -8.535 1.00 97.94 97 PHE A C 1
ATOM 763 O O . PHE A 1 97 ? -10.282 -8.839 -8.453 1.00 97.94 97 PHE A O 1
ATOM 770 N N . LYS A 1 98 ? -8.706 -7.792 -9.646 1.00 97.06 98 LYS A N 1
ATOM 771 C CA . LYS A 1 98 ? -9.601 -7.564 -10.782 1.00 97.06 98 LYS A CA 1
ATOM 772 C C . LYS A 1 98 ? -10.107 -8.861 -11.413 1.00 97.06 98 LYS A C 1
ATOM 774 O O . LYS A 1 98 ? -11.298 -8.985 -11.675 1.00 97.06 98 LYS A O 1
ATOM 779 N N . GLU A 1 99 ? -9.215 -9.813 -11.666 1.00 96.19 99 GLU A N 1
ATOM 780 C CA . GLU A 1 99 ? -9.523 -11.036 -12.418 1.00 96.19 99 GLU A CA 1
ATOM 781 C C . GLU A 1 99 ? -10.276 -12.084 -11.592 1.00 96.19 99 GLU A C 1
ATOM 783 O O . GLU A 1 99 ? -11.118 -12.798 -12.128 1.00 96.19 99 GLU A O 1
ATOM 788 N N . VAL A 1 100 ? -9.964 -12.203 -10.300 1.00 97.44 100 VAL A N 1
ATOM 789 C CA . VAL A 1 100 ? -10.488 -13.278 -9.441 1.00 97.44 100 VAL A CA 1
ATOM 790 C C . VAL A 1 100 ? -11.621 -12.796 -8.544 1.00 97.44 100 VAL A C 1
ATOM 792 O O . VAL A 1 100 ? -12.485 -13.586 -8.167 1.00 97.44 100 VAL A O 1
ATOM 795 N N . ARG A 1 101 ? -11.615 -11.512 -8.176 1.00 96.31 101 ARG A N 1
ATOM 796 C CA . ARG A 1 101 ? -12.575 -10.928 -7.231 1.00 96.31 101 ARG A CA 1
ATOM 797 C C . ARG A 1 101 ? -13.528 -9.928 -7.878 1.00 96.31 101 ARG A C 1
ATOM 799 O O . ARG A 1 101 ? -14.473 -9.521 -7.217 1.00 96.31 101 ARG A O 1
ATOM 806 N N . GLU A 1 102 ? -13.280 -9.536 -9.129 1.00 97.44 102 GLU A N 1
ATOM 807 C CA . GLU A 1 102 ? -14.005 -8.457 -9.814 1.00 97.44 102 GLU A CA 1
ATOM 808 C C . GLU A 1 102 ? -13.920 -7.112 -9.059 1.00 97.44 102 GLU A C 1
ATOM 810 O O . GLU A 1 102 ? -14.787 -6.250 -9.189 1.00 97.44 102 GLU A O 1
ATOM 815 N N . GLU A 1 103 ? -12.848 -6.909 -8.284 1.00 97.25 103 GLU A N 1
ATOM 816 C CA . GLU A 1 103 ? -12.619 -5.711 -7.469 1.00 97.25 103 GLU A CA 1
ATOM 817 C C . GLU A 1 103 ? -11.478 -4.864 -8.060 1.00 97.25 103 GLU A C 1
ATOM 819 O O . GLU A 1 103 ? -10.387 -5.368 -8.330 1.00 97.25 103 GLU A O 1
ATOM 824 N N . ASP A 1 104 ? -11.702 -3.558 -8.228 1.00 96.62 104 ASP A N 1
ATOM 825 C CA . ASP A 1 104 ? -10.651 -2.600 -8.592 1.00 96.62 104 ASP A CA 1
ATOM 826 C C . ASP A 1 104 ? -9.922 -2.126 -7.326 1.00 96.62 104 ASP A C 1
ATOM 828 O O . ASP A 1 104 ? -10.339 -1.173 -6.667 1.00 96.62 104 ASP A O 1
ATOM 832 N N . VAL A 1 105 ? -8.842 -2.823 -6.962 1.00 98.00 105 VAL A N 1
ATOM 833 C CA . VAL A 1 105 ? -8.044 -2.518 -5.763 1.00 98.00 105 VAL A CA 1
ATOM 834 C C . VAL A 1 105 ? -6.706 -1.899 -6.157 1.00 98.00 105 VAL A C 1
ATOM 836 O O . VAL A 1 105 ? -5.863 -2.560 -6.767 1.00 98.00 105 VAL A O 1
ATOM 839 N N . THR A 1 106 ? -6.492 -0.640 -5.772 1.00 98.12 106 THR A N 1
ATOM 840 C CA . THR A 1 106 ? -5.200 0.045 -5.916 1.00 98.12 106 THR A CA 1
ATOM 841 C C . THR A 1 106 ? -4.232 -0.416 -4.828 1.00 98.12 106 THR A C 1
ATOM 843 O O . THR A 1 106 ? -4.574 -0.398 -3.644 1.00 98.12 106 THR A O 1
ATOM 846 N N . ILE A 1 107 ? -3.010 -0.788 -5.217 1.00 98.12 107 ILE A N 1
ATOM 847 C CA . ILE A 1 107 ? -1.925 -1.105 -4.277 1.00 98.12 107 ILE A CA 1
ATOM 848 C C . ILE A 1 107 ? -0.914 0.039 -4.294 1.00 98.12 107 ILE A C 1
ATOM 850 O O . ILE A 1 107 ? -0.188 0.220 -5.271 1.00 98.12 107 ILE A O 1
ATOM 854 N N . TRP A 1 108 ? -0.874 0.832 -3.227 1.00 98.25 108 TRP A N 1
ATOM 855 C CA . TRP A 1 108 ? 0.028 1.977 -3.130 1.00 98.25 108 TRP A CA 1
ATOM 856 C C . TRP A 1 108 ? 1.476 1.542 -2.925 1.00 98.25 108 TRP A C 1
ATOM 858 O O . TRP A 1 108 ? 1.777 0.590 -2.214 1.00 98.25 108 TRP A O 1
ATOM 868 N N . MET A 1 109 ? 2.396 2.252 -3.553 1.00 97.75 109 MET A N 1
ATOM 869 C CA . MET A 1 109 ? 3.811 1.930 -3.569 1.00 97.75 109 MET A CA 1
ATOM 870 C C . MET A 1 109 ? 4.607 3.146 -3.150 1.00 97.75 109 MET A C 1
ATOM 872 O O . MET A 1 109 ? 4.537 4.195 -3.791 1.00 97.75 109 MET A O 1
ATOM 876 N N . PHE A 1 110 ? 5.400 2.978 -2.101 1.00 97.44 110 PHE A N 1
ATOM 877 C CA . PHE A 1 110 ? 6.430 3.933 -1.725 1.00 97.44 110 PHE A CA 1
ATOM 878 C C . PHE A 1 110 ? 7.728 3.574 -2.447 1.00 97.44 110 PHE A C 1
ATOM 880 O O . PHE A 1 110 ? 8.147 2.417 -2.404 1.00 97.44 110 PHE A O 1
ATOM 887 N N . ALA A 1 1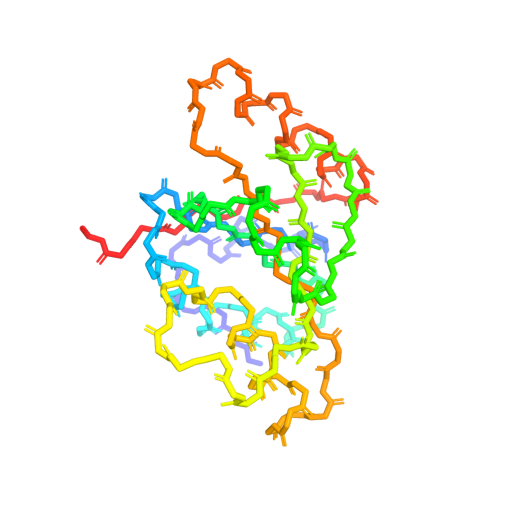11 ? 8.384 4.545 -3.082 1.00 95.75 111 ALA A N 1
ATOM 888 C CA . ALA A 1 111 ? 9.738 4.348 -3.592 1.00 95.75 111 ALA A CA 1
ATOM 889 C C . ALA A 1 111 ? 10.709 4.013 -2.453 1.00 95.75 111 ALA A C 1
ATOM 891 O O . ALA A 1 111 ? 10.535 4.441 -1.309 1.00 95.75 111 ALA A O 1
ATOM 892 N N . LYS A 1 112 ? 11.793 3.310 -2.792 1.00 93.88 112 LYS A N 1
ATOM 893 C CA . LYS A 1 112 ? 12.877 3.007 -1.856 1.00 93.88 112 LYS A CA 1
ATOM 894 C C . LYS A 1 112 ? 13.641 4.282 -1.481 1.00 93.88 112 LYS A C 1
ATOM 896 O O . LYS A 1 112 ? 14.533 4.717 -2.208 1.00 93.88 112 LYS A O 1
ATOM 901 N N . VAL A 1 113 ? 13.292 4.880 -0.345 1.00 94.62 113 VAL A N 1
ATOM 902 C CA . VAL A 1 113 ? 13.820 6.167 0.132 1.00 94.62 113 VAL A CA 1
ATOM 903 C C . VAL A 1 113 ? 14.180 6.118 1.618 1.00 94.62 113 VAL A C 1
ATOM 905 O O . VAL A 1 113 ? 13.838 5.183 2.336 1.00 94.62 113 VAL A O 1
ATOM 908 N N . GLY A 1 114 ? 14.885 7.143 2.100 1.00 95.44 114 GLY A N 1
ATOM 909 C CA . GLY A 1 114 ? 15.180 7.290 3.526 1.00 95.44 114 GLY A CA 1
ATOM 910 C C . GLY A 1 114 ? 13.933 7.598 4.375 1.00 95.44 114 GLY A C 1
ATOM 911 O O . GLY A 1 114 ? 12.938 8.110 3.856 1.00 95.44 114 GLY A O 1
ATOM 912 N N . PRO A 1 115 ? 13.994 7.369 5.699 1.00 95.50 115 PRO A N 1
ATOM 913 C CA . PRO A 1 115 ? 12.836 7.438 6.596 1.00 95.50 115 PRO A CA 1
ATOM 914 C C . PRO A 1 115 ? 12.156 8.813 6.647 1.00 95.50 115 PRO A C 1
ATOM 916 O O . PRO A 1 115 ? 10.940 8.879 6.774 1.00 95.50 115 PRO A O 1
ATOM 919 N N . SER A 1 116 ? 12.912 9.909 6.503 1.00 97.38 116 SER A N 1
ATOM 920 C CA . SER A 1 116 ? 12.342 11.266 6.469 1.00 97.38 116 SER A CA 1
ATOM 921 C C . SER A 1 116 ? 11.353 11.432 5.316 1.00 97.38 116 SER A C 1
ATOM 923 O O . SER A 1 116 ? 10.230 11.881 5.514 1.00 97.38 116 SER A O 1
ATOM 925 N N . LEU A 1 117 ? 11.768 11.023 4.116 1.00 97.00 117 LEU A N 1
ATOM 926 C CA . LEU A 1 117 ? 10.959 11.147 2.912 1.00 97.00 117 LEU A CA 1
ATOM 927 C C . LEU A 1 117 ? 9.823 10.115 2.897 1.00 97.00 117 LEU A C 1
ATOM 929 O O . LEU A 1 117 ? 8.713 10.424 2.478 1.00 97.00 117 LEU A O 1
ATOM 933 N N . LEU A 1 118 ? 10.069 8.912 3.426 1.00 97.00 118 LEU A N 1
ATOM 934 C CA . LEU A 1 118 ? 9.026 7.903 3.599 1.00 97.00 118 LEU A CA 1
ATOM 935 C C . LEU A 1 118 ? 7.912 8.401 4.532 1.00 97.00 118 LEU A C 1
ATOM 937 O O . LEU A 1 118 ? 6.736 8.204 4.242 1.00 97.00 118 LEU A O 1
ATOM 941 N N . ASN A 1 119 ? 8.266 9.087 5.622 1.00 97.81 119 ASN A N 1
ATOM 942 C CA . ASN A 1 119 ? 7.288 9.693 6.520 1.00 97.81 119 ASN A CA 1
ATOM 943 C C . ASN A 1 119 ? 6.429 10.751 5.805 1.00 97.81 119 ASN A C 1
ATOM 945 O O . ASN A 1 119 ? 5.214 10.759 5.984 1.00 97.81 119 ASN A O 1
ATOM 949 N N . GLU A 1 120 ? 7.023 11.591 4.949 1.00 98.19 120 GLU A N 1
ATOM 950 C CA . GLU A 1 120 ? 6.255 12.524 4.106 1.00 98.19 120 GLU A CA 1
ATOM 951 C C . GLU A 1 120 ? 5.285 11.787 3.173 1.00 98.19 120 GLU A C 1
ATOM 953 O O . GLU A 1 120 ? 4.153 12.227 2.988 1.00 98.19 120 GLU A O 1
ATOM 958 N N . PHE A 1 121 ? 5.701 10.664 2.583 1.00 97.94 1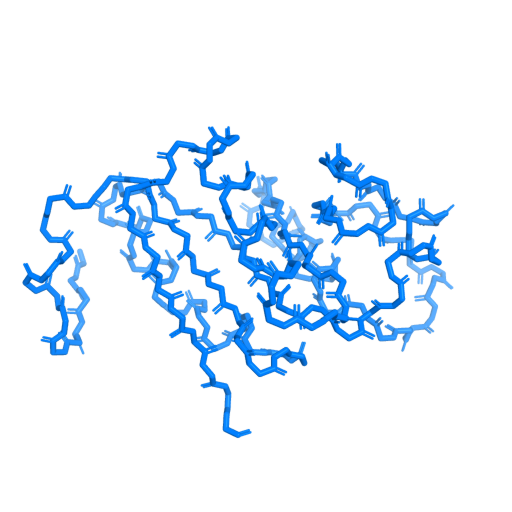21 PHE A N 1
ATOM 959 C CA . PHE A 1 121 ? 4.831 9.886 1.700 1.00 97.94 121 PHE A CA 1
ATOM 960 C C . PHE A 1 121 ? 3.654 9.266 2.450 1.00 97.94 121 PHE A C 1
ATOM 962 O O . PHE A 1 121 ? 2.531 9.300 1.950 1.00 97.94 121 PHE A O 1
ATOM 969 N N . TYR A 1 122 ? 3.888 8.733 3.653 1.00 98.38 122 TYR A N 1
ATOM 970 C CA . TYR A 1 122 ? 2.805 8.256 4.507 1.00 98.38 122 TYR A CA 1
ATOM 971 C C . TYR A 1 122 ? 1.832 9.383 4.844 1.00 98.38 122 TYR A C 1
ATOM 973 O O . TYR A 1 122 ? 0.633 9.180 4.710 1.00 98.38 122 TYR A O 1
ATOM 981 N N . GLN A 1 123 ? 2.319 10.572 5.212 1.00 98.31 123 GLN A N 1
ATOM 982 C CA . GLN A 1 123 ? 1.461 11.732 5.478 1.00 98.31 123 GLN A CA 1
ATOM 983 C C . GLN A 1 123 ? 0.613 12.107 4.254 1.00 98.31 123 GLN A C 1
ATOM 985 O O . GLN A 1 123 ? -0.603 12.229 4.373 1.00 98.31 123 GLN A O 1
ATOM 990 N N . GLN A 1 124 ? 1.225 12.187 3.068 1.00 98.38 124 GLN A N 1
ATOM 991 C CA . GLN A 1 124 ? 0.508 12.460 1.816 1.00 98.38 124 GLN A CA 1
ATOM 992 C C . GLN A 1 124 ? -0.568 11.408 1.528 1.00 98.38 124 GLN A C 1
ATOM 994 O O . GLN A 1 124 ? -1.690 11.752 1.155 1.00 98.38 124 GLN A O 1
ATOM 999 N N . LEU A 1 125 ? -0.250 10.125 1.715 1.00 98.50 125 LEU A N 1
ATOM 1000 C CA . LEU A 1 125 ? -1.199 9.045 1.461 1.00 98.50 125 LEU A CA 1
ATOM 1001 C C . LEU A 1 125 ? -2.335 9.018 2.493 1.00 98.50 125 LEU A C 1
ATOM 1003 O O . LEU A 1 125 ? -3.491 8.798 2.133 1.00 98.50 125 LEU A O 1
ATOM 1007 N N . VAL A 1 126 ? -2.01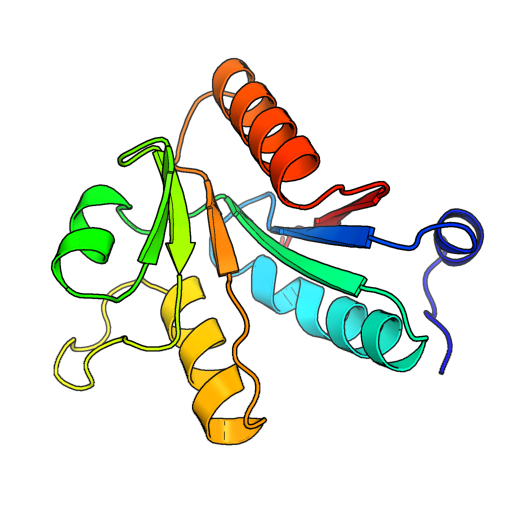3 9.275 3.763 1.00 98.56 126 VAL A N 1
ATOM 1008 C CA . VAL A 1 126 ? -2.978 9.401 4.861 1.00 98.56 126 VAL A CA 1
ATOM 1009 C C . VAL A 1 126 ? -3.971 10.519 4.567 1.00 98.56 126 VAL A C 1
ATOM 1011 O O . VAL A 1 126 ? -5.173 10.299 4.691 1.00 98.56 126 VAL A O 1
ATOM 1014 N N . GLU A 1 127 ? -3.500 11.684 4.123 1.00 98.50 127 GLU A N 1
ATOM 1015 C CA . GLU A 1 127 ? -4.362 12.805 3.736 1.00 98.50 127 GLU A CA 1
ATOM 1016 C C . GLU A 1 127 ? -5.221 12.471 2.510 1.00 98.50 127 GLU A C 1
ATOM 1018 O O . GLU A 1 127 ? -6.429 12.718 2.513 1.00 98.50 127 GLU A O 1
ATOM 1023 N N . HIS A 1 128 ? -4.620 11.866 1.480 1.00 98.38 128 HIS A N 1
ATOM 1024 C CA . HIS A 1 128 ? -5.302 11.508 0.237 1.00 98.38 128 HIS A CA 1
ATOM 1025 C C . HIS A 1 128 ? -6.452 10.512 0.461 1.00 98.38 128 HIS A C 1
ATOM 1027 O O . HIS A 1 128 ? -7.551 10.702 -0.061 1.00 98.38 128 HIS A O 1
ATOM 1033 N N . LEU A 1 129 ? -6.211 9.470 1.262 1.00 98.31 129 LEU A N 1
ATOM 1034 C CA . LEU A 1 129 ? -7.169 8.389 1.521 1.00 98.31 129 LEU A CA 1
ATOM 1035 C C . LEU A 1 129 ? -7.994 8.591 2.801 1.00 98.31 129 LEU A C 1
ATOM 1037 O O . LEU A 1 129 ? -8.894 7.795 3.071 1.00 98.31 129 LEU A O 1
ATOM 1041 N N . LYS A 1 130 ? -7.709 9.647 3.576 1.00 98.44 130 LYS A N 1
ATOM 1042 C CA . LYS A 1 130 ? -8.321 9.951 4.882 1.00 98.44 130 LYS A CA 1
ATOM 1043 C C . LYS A 1 130 ? -8.163 8.809 5.890 1.00 98.44 130 LYS A C 1
ATOM 1045 O O . LYS A 1 130 ? -9.124 8.414 6.546 1.00 98.44 130 LYS A O 1
ATOM 1050 N N . ILE A 1 131 ? -6.951 8.268 5.979 1.00 98.69 131 ILE A N 1
ATOM 1051 C CA . ILE A 1 131 ? -6.621 7.146 6.864 1.00 98.69 131 ILE A CA 1
ATOM 1052 C C . ILE A 1 131 ? -6.676 7.595 8.326 1.00 98.69 131 ILE A C 1
ATOM 1054 O O . ILE A 1 131 ? -6.081 8.607 8.690 1.00 98.69 131 ILE A O 1
ATOM 1058 N N . ASP A 1 132 ? -7.344 6.813 9.169 1.00 98.25 132 ASP A N 1
ATOM 1059 C CA . ASP A 1 132 ? -7.341 6.992 10.627 1.00 98.25 132 ASP A CA 1
ATOM 1060 C C . ASP A 1 132 ? -6.449 5.972 11.346 1.00 98.25 132 ASP A C 1
ATOM 1062 O O . ASP A 1 132 ? -6.044 6.202 12.485 1.00 98.25 132 ASP A O 1
ATOM 1066 N N . THR A 1 133 ? -6.106 4.867 10.677 1.00 98.06 133 THR A N 1
ATOM 1067 C CA . THR A 1 133 ? -5.364 3.760 11.277 1.00 98.06 133 THR A CA 1
ATOM 1068 C C . THR A 1 133 ? -4.358 3.171 10.299 1.00 98.06 133 THR A C 1
ATOM 1070 O O . THR A 1 133 ? -4.706 2.785 9.185 1.00 98.06 133 THR A O 1
ATOM 1073 N N . LEU A 1 134 ? -3.105 3.047 10.737 1.00 97.62 134 LEU A N 1
ATOM 1074 C CA . LEU A 1 134 ? -2.026 2.405 9.988 1.00 97.62 134 LEU A CA 1
ATOM 1075 C C . LEU A 1 134 ? -1.649 1.077 10.650 1.00 97.62 134 LEU A C 1
ATOM 1077 O O . LEU A 1 134 ? -1.336 1.040 11.839 1.00 97.62 134 LEU A O 1
ATOM 1081 N N . ILE A 1 135 ? -1.628 0.003 9.865 1.00 96.50 135 ILE A N 1
ATOM 1082 C CA . ILE A 1 135 ? -1.123 -1.310 10.264 1.00 96.50 135 ILE A CA 1
ATOM 1083 C C . ILE A 1 135 ? 0.102 -1.616 9.404 1.00 96.50 135 ILE A C 1
ATOM 1085 O O . ILE A 1 135 ? -0.001 -1.737 8.185 1.00 96.50 135 ILE A O 1
ATOM 1089 N N . LEU A 1 136 ? 1.262 -1.744 10.044 1.00 95.88 136 LEU A N 1
ATOM 1090 C CA . LEU A 1 136 ? 2.503 -2.140 9.383 1.00 95.88 136 LEU A CA 1
ATOM 1091 C C . LEU A 1 136 ? 2.675 -3.656 9.482 1.00 95.88 136 LEU A C 1
ATOM 1093 O O . LEU A 1 136 ? 2.562 -4.217 10.572 1.00 95.88 136 LEU A O 1
ATOM 1097 N N . ILE A 1 137 ? 2.936 -4.300 8.347 1.00 94.94 137 ILE A N 1
ATOM 1098 C CA . ILE A 1 137 ? 3.138 -5.746 8.238 1.00 94.94 137 ILE A CA 1
ATOM 1099 C C . ILE A 1 137 ? 4.550 -6.011 7.728 1.00 94.94 137 ILE A C 1
ATOM 1101 O O . ILE A 1 137 ? 5.015 -5.344 6.809 1.00 94.94 137 ILE A O 1
ATOM 1105 N N . ASP A 1 138 ? 5.205 -7.000 8.319 1.00 92.69 138 ASP A N 1
ATOM 1106 C CA . ASP A 1 138 ? 6.523 -7.485 7.923 1.00 92.69 138 ASP A CA 1
ATOM 1107 C C . ASP A 1 138 ? 6.418 -8.993 7.653 1.00 92.69 138 ASP A C 1
ATOM 1109 O O . ASP A 1 138 ? 5.786 -9.722 8.429 1.00 92.69 138 ASP A O 1
ATOM 1113 N N . GLY A 1 139 ? 6.965 -9.437 6.522 1.00 81.44 139 GLY A N 1
ATOM 1114 C CA . GLY A 1 139 ? 7.007 -10.837 6.111 1.00 81.44 139 GLY A CA 1
ATOM 1115 C C . GLY A 1 139 ? 8.138 -11.649 6.752 1.00 81.44 139 GLY A C 1
ATOM 1116 O O .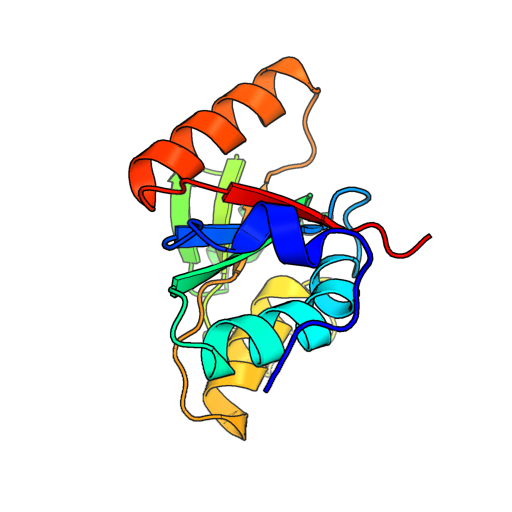 GLY A 1 139 ? 8.094 -12.881 6.659 1.00 81.44 139 GLY A O 1
ATOM 1117 N N . GLY A 1 140 ? 9.094 -10.992 7.428 1.00 71.88 140 GLY A N 1
ATOM 1118 C CA . GLY A 1 140 ? 10.246 -11.608 8.102 1.00 71.88 140 GLY A CA 1
ATOM 1119 C C . GLY A 1 140 ? 11.600 -11.251 7.501 1.00 71.88 140 GLY A C 1
ATOM 1120 O O . GLY A 1 140 ? 11.729 -11.248 6.255 1.00 71.88 140 GLY A O 1
#

Sequence (140 aa):
MQLNLPINHLLENSENILIAGAGGGFDVFCGLPIYFTLRDMGKNVHLANYSFSPLEIVSYYSEVDVLRDGLLVGAKAGVPYKFNHGYFPEGYLSRWFKEVREEDVTIWMFAKVGPSLLNEFYQQLVEHLKIDTLILIDGG

Secondary structure (DSSP, 8-state):
----STTGGGGTT--EEEEEESS-TTHHHHTHHHHHHHHHTT-EEEEEEE--S-HHHHHTTS-EEEEETTTEEEE-S---TTS-S-S-HHHHHHHHIIIII-----EEEE-S--HHHHHHHHHHHHHHHT-SEEEEE---

pLDDT: mean 92.8, std 7.72, range [55.91, 98.75]